Protein AF-U5FW54-F1 (afdb_monomer)

Radius of gyration: 22.63 Å; Cα contacts (8 Å, |Δi|>4): 130; chains: 1; bounding box: 82×45×44 Å

pLDDT: mean 77.23, std 13.2, range [44.41, 94.94]

Mean predicted aligned error: 13.52 Å

Sequence (153 aa):
MYSLAAHRFMLLTIFMALVSRSKAANAPSELMQDICKETAKSHGSYDDCASALELDPTADSADINKLAKITATASFKSALSELGEDPLSANYDSMVAGDDVQSCEDELARDKAQIPGITTRNNYGKLYSAIASVVTNHLPQIYILTSCMYNHK

Solvent-accessible surface area (backbone atoms only — not comparable to full-atom values): 8244 Å² total; per-residue (Å²): 135,83,56,72,66,60,54,53,51,51,52,52,52,51,52,51,53,52,61,56,58,77,62,65,74,71,76,80,32,72,57,40,51,52,50,24,56,56,40,38,75,80,50,76,45,45,65,56,43,50,52,62,43,64,72,41,92,71,52,60,44,83,36,71,62,46,50,29,52,52,51,21,52,48,25,46,52,49,15,62,71,26,50,87,66,36,28,66,58,16,24,51,28,19,44,52,17,21,52,32,29,47,51,36,51,53,52,31,58,73,70,68,53,86,52,68,74,54,56,55,50,29,53,50,39,37,52,50,16,53,52,43,37,57,52,30,71,70,48,82,52,52,71,56,54,52,51,57,63,61,76,72,113

Organism: Populus trichocarpa (NCBI:txid3694)

Secondary structure (DSSP, 8-state):
---HHHHHHHHHHHHHHHHHHTT--PPPPHHHHHHHHHHHHHSS-HHHHHHHHHTSTT--TT-HHHHHHHHHHHHHHHHHHHTTT-HHHHHHHHHHHHHHHHHHHHHHHHTT---HHHHHHHHHHHHHHHHHHHHHHTS--HHHHHHHHHTT-

Foldseek 3Di:
DDDPVVVVVVVVVVVVVVVVVVPPPDPDDPQLQVVLVVCCVPDDHSVVSVVLLVVDPQSPVVDLLSVLQSQLVVLCVVLVVCLVPFLVSSLVSLLSSLVSLVVSVVVCVVVVHDDPVSVVVSVVSNVRSVVSNVVSVPDPGVVVVVVVVVVPD

Structure (mmCIF, N/CA/C/O backbone):
data_AF-U5FW54-F1
#
_entry.id   AF-U5F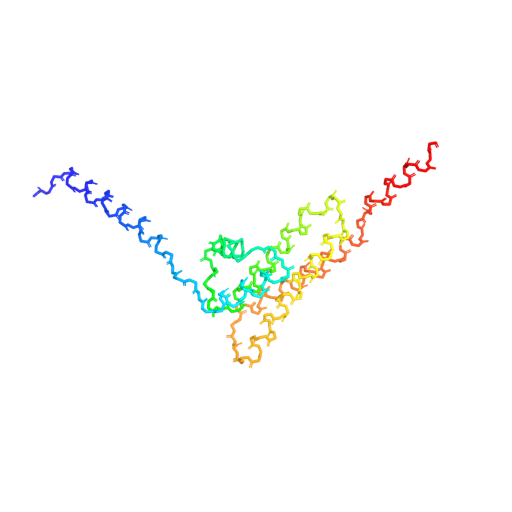W54-F1
#
loop_
_atom_site.group_PDB
_atom_site.id
_atom_site.type_symbol
_atom_site.label_atom_id
_atom_site.label_alt_id
_atom_site.label_comp_id
_atom_site.label_asym_id
_atom_site.label_entity_id
_atom_site.label_seq_id
_atom_site.pdbx_PDB_ins_code
_atom_site.Cartn_x
_atom_site.Cartn_y
_atom_site.Cartn_z
_atom_site.occupancy
_atom_site.B_iso_or_equiv
_atom_site.auth_seq_id
_atom_site.auth_comp_id
_atom_site.auth_asym_id
_atom_site.auth_atom_id
_atom_site.pdbx_PDB_model_num
ATOM 1 N N . MET A 1 1 ? -49.214 30.666 -5.368 1.00 52.25 1 MET A N 1
ATOM 2 C CA . MET A 1 1 ? -48.313 30.577 -6.538 1.00 52.25 1 MET A CA 1
ATOM 3 C C . MET A 1 1 ? -46.958 31.121 -6.113 1.00 52.25 1 MET A C 1
ATOM 5 O O . MET A 1 1 ? -46.824 32.328 -5.971 1.00 52.25 1 MET A O 1
ATOM 9 N N . TYR A 1 2 ? -45.992 30.260 -5.787 1.00 56.78 2 TYR A N 1
ATOM 10 C CA . TYR A 1 2 ? -44.644 30.720 -5.438 1.00 56.78 2 TYR A CA 1
ATOM 11 C C . TYR A 1 2 ? -43.917 31.157 -6.716 1.00 56.78 2 TYR A C 1
ATOM 13 O O . TYR A 1 2 ? -43.970 30.454 -7.723 1.00 56.78 2 TYR A O 1
ATOM 21 N N . SER A 1 3 ? -43.287 32.334 -6.697 1.00 66.56 3 SER A N 1
ATOM 22 C CA . SER A 1 3 ? -42.560 32.871 -7.854 1.00 66.56 3 SER A CA 1
ATOM 23 C C . SER A 1 3 ? -41.378 31.965 -8.221 1.00 66.56 3 SER A C 1
ATOM 25 O O . SER A 1 3 ? -40.624 31.540 -7.344 1.00 66.56 3 SER A O 1
ATOM 27 N N . LEU A 1 4 ? -41.182 31.705 -9.518 1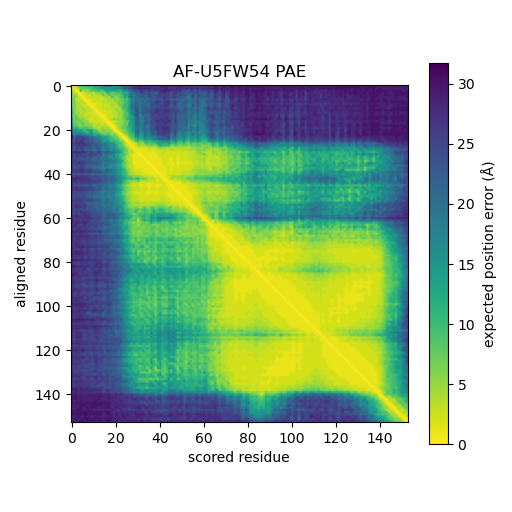.00 65.81 4 LEU A N 1
ATOM 28 C CA . LEU A 1 4 ? -40.079 30.896 -10.062 1.00 65.81 4 LEU A CA 1
ATOM 29 C C . LEU A 1 4 ? -38.697 31.396 -9.589 1.00 65.81 4 LEU A C 1
ATOM 31 O O . LEU A 1 4 ? -37.766 30.608 -9.422 1.00 65.81 4 LEU A O 1
ATOM 35 N N . ALA A 1 5 ? -38.580 32.697 -9.304 1.00 67.81 5 ALA A N 1
ATOM 36 C CA . ALA A 1 5 ? -37.378 33.310 -8.746 1.00 67.81 5 ALA A CA 1
ATOM 37 C C . ALA A 1 5 ? -37.090 32.861 -7.300 1.00 67.81 5 ALA A C 1
ATOM 39 O O . ALA A 1 5 ? -35.940 32.591 -6.961 1.00 67.81 5 ALA A O 1
ATOM 40 N N . ALA A 1 6 ? -38.124 32.703 -6.465 1.00 69.50 6 ALA A N 1
ATOM 41 C CA . ALA A 1 6 ? -37.975 32.251 -5.080 1.00 69.50 6 ALA A CA 1
ATOM 42 C C . ALA A 1 6 ? -37.519 30.784 -5.005 1.00 69.50 6 ALA A C 1
ATOM 44 O O . ALA A 1 6 ? -36.726 30.420 -4.139 1.00 69.50 6 ALA A O 1
ATOM 45 N N . HIS A 1 7 ? -37.961 29.954 -5.955 1.00 64.38 7 HIS A N 1
ATOM 46 C CA . HIS A 1 7 ? -37.544 28.554 -6.045 1.00 64.38 7 HIS A CA 1
ATOM 47 C C . HIS A 1 7 ? -36.070 28.419 -6.456 1.00 64.38 7 HIS A C 1
ATOM 49 O O . HIS A 1 7 ? -35.333 27.625 -5.878 1.00 64.38 7 HIS A O 1
ATOM 55 N N . ARG A 1 8 ? -35.610 29.256 -7.399 1.00 71.06 8 ARG A N 1
ATOM 56 C CA . ARG A 1 8 ? -34.193 29.321 -7.793 1.00 71.06 8 ARG A CA 1
ATOM 57 C C . ARG A 1 8 ? -33.296 29.796 -6.653 1.00 71.06 8 ARG A C 1
ATOM 59 O O . ARG A 1 8 ? -32.218 29.241 -6.471 1.00 71.06 8 ARG A O 1
ATOM 66 N N . PHE A 1 9 ? -33.747 30.777 -5.872 1.00 72.19 9 PHE A N 1
ATOM 67 C CA . PHE A 1 9 ? -32.982 31.277 -4.730 1.00 72.19 9 PHE A CA 1
ATOM 68 C C . PHE A 1 9 ? -32.864 30.225 -3.618 1.00 72.19 9 PHE A C 1
ATOM 70 O O . PHE A 1 9 ? -31.772 30.010 -3.107 1.00 72.19 9 PHE A O 1
ATOM 77 N N . MET A 1 10 ? -33.950 29.502 -3.314 1.00 72.38 10 MET A N 1
ATOM 78 C CA . MET A 1 10 ? -33.918 28.370 -2.376 1.00 72.38 10 MET A CA 1
ATOM 79 C C . MET A 1 10 ? -33.005 27.233 -2.847 1.00 72.38 10 MET A C 1
ATOM 81 O O . MET A 1 10 ? -32.253 26.683 -2.050 1.00 72.38 10 MET A O 1
ATOM 85 N N . LEU A 1 11 ? -33.026 26.886 -4.136 1.00 70.69 11 LEU A N 1
ATOM 86 C CA . LEU A 1 11 ? -32.137 25.848 -4.665 1.00 70.69 11 LEU A CA 1
ATOM 87 C C . LEU A 1 11 ? -30.662 26.257 -4.564 1.00 70.69 11 LEU A C 1
ATOM 89 O O . LEU A 1 11 ? -29.838 25.434 -4.180 1.00 70.69 11 LEU A O 1
ATOM 93 N N . LEU A 1 12 ? -30.333 27.523 -4.840 1.00 74.88 12 LEU A N 1
ATOM 94 C CA . LEU A 1 12 ? -28.966 28.039 -4.721 1.00 74.88 12 LEU A CA 1
ATOM 95 C C . LEU A 1 12 ? -28.467 28.048 -3.270 1.00 74.88 12 LEU A C 1
ATOM 97 O O . LEU A 1 12 ? -27.323 27.668 -3.026 1.00 74.88 12 LEU A O 1
ATOM 101 N N . THR A 1 13 ? -29.305 28.425 -2.301 1.00 72.50 13 THR A N 1
ATOM 102 C CA . THR A 1 13 ? -28.913 28.414 -0.881 1.00 72.50 13 THR A CA 1
ATOM 103 C C . THR A 1 13 ? -28.754 26.996 -0.340 1.00 72.50 13 THR A C 1
ATOM 105 O O . THR A 1 13 ? -27.809 26.738 0.403 1.00 72.50 13 THR A O 1
ATOM 108 N N . ILE A 1 14 ? -29.611 26.058 -0.756 1.00 73.06 14 ILE A N 1
ATOM 109 C CA . ILE A 1 14 ? -29.470 24.634 -0.424 1.00 73.06 14 ILE A CA 1
ATOM 110 C C . ILE A 1 14 ? -28.176 24.073 -1.026 1.00 73.06 14 ILE A C 1
ATOM 112 O O . ILE A 1 14 ? -27.435 23.385 -0.329 1.00 73.06 14 ILE A O 1
ATOM 116 N N . PHE A 1 15 ? -27.861 24.403 -2.284 1.00 66.00 15 PHE A N 1
ATOM 117 C CA . PHE A 1 15 ? -26.637 23.940 -2.942 1.00 66.00 15 PHE A CA 1
ATOM 118 C C . PHE A 1 15 ? -25.379 24.481 -2.248 1.00 66.00 15 PHE A C 1
ATOM 120 O O . PHE A 1 15 ? -24.461 23.714 -1.969 1.00 66.00 15 PHE A O 1
ATOM 127 N N . MET A 1 16 ? -25.357 25.768 -1.875 1.00 66.00 16 MET A N 1
ATOM 128 C CA . MET A 1 16 ? -24.251 26.329 -1.088 1.00 66.00 16 MET A CA 1
ATOM 129 C C . MET A 1 16 ? -24.140 25.681 0.300 1.00 66.00 16 MET A C 1
ATOM 131 O O . MET A 1 16 ? -23.039 25.335 0.717 1.00 66.00 16 MET A O 1
ATOM 135 N N . ALA A 1 17 ? -25.257 25.443 0.996 1.00 59.72 17 ALA A N 1
ATOM 136 C CA . ALA A 1 17 ? -25.251 24.796 2.310 1.00 59.72 17 ALA A CA 1
ATOM 137 C C . ALA A 1 17 ? -24.772 23.331 2.257 1.00 59.72 17 ALA A C 1
ATOM 139 O O . ALA A 1 17 ? -24.092 22.874 3.177 1.00 59.72 17 ALA A O 1
ATOM 140 N N . LEU A 1 18 ? -25.092 22.600 1.184 1.00 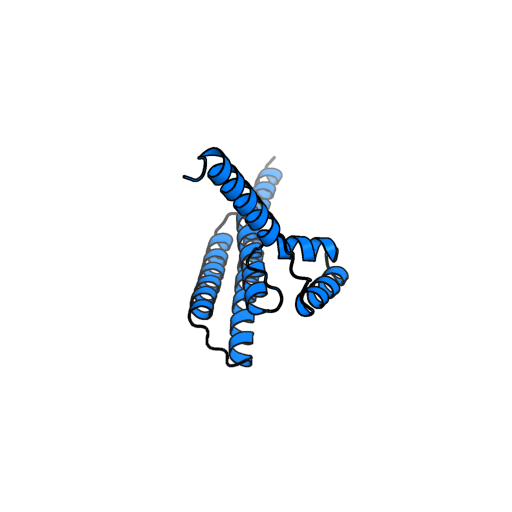58.75 18 LEU A N 1
ATOM 141 C CA . LEU A 1 18 ? -24.609 21.236 0.949 1.00 58.75 18 LEU A CA 1
ATOM 142 C C . LEU A 1 18 ? -23.097 21.212 0.680 1.00 58.75 18 LEU A C 1
ATOM 144 O O . LEU A 1 18 ? -22.398 20.397 1.278 1.00 58.75 18 LEU A O 1
ATOM 148 N N . VAL A 1 19 ? -22.583 22.149 -0.126 1.00 59.41 19 VAL A N 1
ATOM 149 C CA . VAL A 1 19 ? -21.140 22.286 -0.408 1.00 59.41 19 VAL A CA 1
ATOM 150 C C . VAL A 1 19 ? -20.349 22.700 0.844 1.00 59.41 19 VAL A C 1
ATOM 152 O O . VAL A 1 19 ? -19.226 22.237 1.054 1.00 59.41 19 VAL A O 1
ATOM 155 N N . SER A 1 20 ? -20.929 23.521 1.726 1.0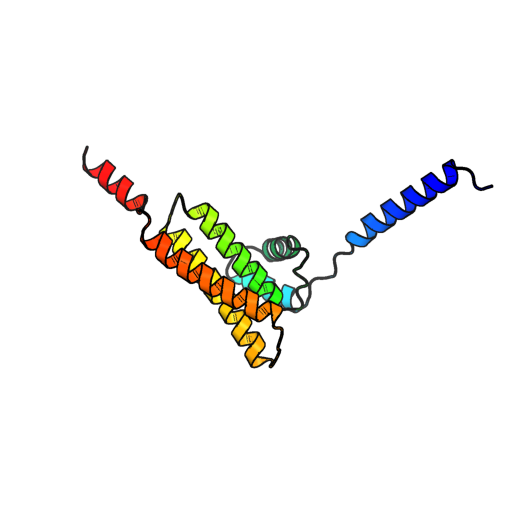0 53.75 20 SER A N 1
ATOM 156 C CA . SER A 1 20 ? -20.311 23.865 3.015 1.00 53.75 20 SER A CA 1
ATOM 157 C C . SER A 1 20 ? -20.301 22.696 4.006 1.00 53.75 20 SER A C 1
ATOM 159 O O . SER A 1 20 ? -19.339 22.554 4.756 1.00 53.75 20 SER A O 1
ATOM 161 N N . ARG A 1 21 ? -21.326 21.828 4.006 1.00 51.34 21 ARG A N 1
ATOM 162 C CA . ARG A 1 21 ? -21.370 20.639 4.881 1.00 51.34 21 ARG A CA 1
ATOM 163 C C . ARG A 1 21 ? -20.374 19.554 4.480 1.00 51.34 21 ARG A C 1
ATOM 165 O O . ARG A 1 21 ? -19.851 18.890 5.365 1.00 51.34 21 ARG A O 1
ATOM 172 N N . SER A 1 22 ? -20.051 19.412 3.193 1.00 50.59 22 SER A N 1
ATOM 173 C CA . SER A 1 22 ? -18.999 18.487 2.733 1.00 50.59 22 SER A CA 1
ATOM 174 C C . SER A 1 22 ? -17.586 18.853 3.209 1.00 50.59 22 SER A C 1
ATOM 176 O O . SER A 1 22 ? -16.675 18.052 3.051 1.00 50.59 22 SER A O 1
ATOM 178 N N . LYS A 1 23 ? -17.397 20.047 3.789 1.00 50.34 23 LYS A N 1
ATOM 179 C CA . LYS A 1 23 ? -16.120 20.544 4.321 1.00 50.34 23 LYS A CA 1
ATOM 180 C C . LYS A 1 23 ? -16.060 20.613 5.849 1.00 50.34 23 LYS A C 1
ATOM 182 O O . LYS A 1 23 ? -15.157 21.254 6.383 1.00 50.34 23 LYS A O 1
ATOM 187 N N . ALA A 1 24 ? -16.985 19.979 6.569 1.00 44.41 24 ALA A N 1
ATOM 188 C CA . ALA A 1 24 ? -16.737 19.708 7.979 1.00 44.41 24 ALA A CA 1
ATOM 189 C C . ALA A 1 24 ? -15.596 18.680 8.054 1.00 44.41 24 ALA A C 1
ATOM 191 O O . ALA A 1 24 ? -15.837 17.479 8.006 1.00 44.41 24 ALA A O 1
ATOM 192 N N . ALA A 1 25 ? -14.353 19.169 8.071 1.00 53.50 25 ALA A N 1
ATOM 193 C CA . ALA A 1 25 ? -13.187 18.368 8.391 1.00 53.50 25 ALA A CA 1
ATOM 194 C C . ALA A 1 25 ? -13.431 17.804 9.791 1.00 53.50 25 ALA A C 1
ATOM 196 O O . ALA A 1 25 ? -13.476 18.550 10.774 1.00 53.50 25 ALA A O 1
ATOM 197 N N . ASN A 1 26 ? -13.703 16.505 9.868 1.00 56.53 26 ASN A N 1
ATOM 198 C CA . ASN A 1 26 ? -13.731 15.823 11.149 1.00 56.53 26 ASN A CA 1
ATOM 199 C C . ASN A 1 26 ? -12.338 15.992 11.761 1.00 56.53 26 ASN A C 1
ATOM 201 O O . ASN A 1 26 ? -11.340 15.852 11.055 1.00 56.53 26 ASN A O 1
ATOM 205 N N . ALA A 1 27 ? -12.267 16.342 13.045 1.00 63.31 27 ALA A N 1
ATOM 206 C CA . ALA A 1 27 ? -10.980 16.441 13.721 1.00 63.31 27 ALA A CA 1
ATOM 207 C C . ALA A 1 27 ? -10.203 15.115 13.557 1.00 63.31 27 ALA A C 1
ATOM 209 O O . ALA A 1 27 ? -10.834 14.053 13.617 1.00 63.31 27 ALA A O 1
ATOM 210 N N . PRO A 1 28 ? -8.870 15.159 13.364 1.00 67.00 28 PRO A N 1
ATOM 211 C CA . PRO A 1 28 ? -8.035 13.967 13.275 1.00 67.00 28 PRO A CA 1
ATOM 212 C C . PRO A 1 28 ? -8.305 12.990 14.418 1.00 67.00 28 PRO A C 1
ATOM 214 O O . PRO A 1 28 ? -8.304 13.403 15.581 1.00 67.00 28 PRO A O 1
ATOM 217 N N . SER A 1 29 ? -8.516 11.706 14.110 1.00 76.69 29 SER A N 1
ATOM 218 C CA . SER A 1 29 ? -8.653 10.674 15.143 1.00 76.69 29 SER A CA 1
ATOM 219 C C . SER A 1 29 ? -7.385 10.609 16.009 1.00 76.69 29 SER A C 1
ATOM 221 O O . SER A 1 29 ? -6.300 10.991 15.566 1.00 76.69 29 SER A O 1
ATOM 223 N N . GLU A 1 30 ? -7.503 10.091 17.233 1.00 82.88 30 GLU A N 1
ATOM 224 C CA . GLU A 1 30 ? -6.342 9.837 18.101 1.00 82.88 30 GLU A CA 1
ATOM 225 C C . GLU A 1 30 ? -5.314 8.926 17.406 1.00 82.88 30 GLU A C 1
ATOM 227 O O . GLU A 1 30 ? -4.124 9.225 17.402 1.00 82.88 30 GLU A O 1
ATOM 232 N N . LEU A 1 31 ? -5.789 7.905 16.681 1.00 79.62 31 LEU A N 1
ATOM 233 C CA . LEU A 1 31 ? -4.947 7.016 15.880 1.00 79.62 31 LEU A CA 1
ATOM 234 C C . LEU A 1 31 ? -4.174 7.771 14.780 1.00 79.62 31 LEU A C 1
ATOM 236 O O . LEU A 1 31 ? -2.992 7.509 14.581 1.00 79.62 31 LEU A O 1
ATOM 240 N N . MET A 1 32 ? -4.795 8.734 14.088 1.00 77.56 32 MET A N 1
ATOM 241 C CA . MET A 1 32 ? -4.098 9.553 13.085 1.00 77.56 32 MET A CA 1
ATOM 242 C C . MET A 1 32 ? -3.009 10.408 13.711 1.00 77.56 32 MET A C 1
ATOM 244 O O . MET A 1 32 ? -1.925 10.543 13.149 1.00 77.56 32 MET A O 1
ATOM 248 N N . GLN A 1 33 ? -3.318 11.001 14.863 1.00 85.00 33 GLN A N 1
ATOM 249 C CA . GLN A 1 33 ? -2.390 11.863 15.581 1.00 85.00 33 GLN A CA 1
ATOM 250 C C . GLN A 1 33 ? -1.158 11.071 16.017 1.00 85.00 33 GLN A C 1
ATOM 252 O O . GLN A 1 33 ? -0.037 11.525 15.788 1.00 85.00 33 GLN A O 1
ATOM 257 N N . ASP A 1 34 ? -1.360 9.879 16.581 1.00 86.62 34 ASP A N 1
ATOM 258 C CA . ASP A 1 34 ? -0.274 8.994 16.996 1.00 86.62 34 ASP A CA 1
ATOM 259 C C . ASP A 1 34 ? 0.582 8.566 15.805 1.00 86.62 34 ASP A C 1
ATOM 261 O O . ASP A 1 34 ? 1.805 8.703 15.844 1.00 86.62 34 ASP A O 1
ATOM 265 N N . ILE A 1 35 ? -0.051 8.138 14.711 1.00 83.12 35 ILE A N 1
ATOM 266 C CA . ILE A 1 35 ? 0.655 7.712 13.500 1.00 83.12 35 ILE A CA 1
ATOM 267 C C . ILE A 1 35 ? 1.468 8.860 12.915 1.00 83.12 35 ILE A C 1
ATOM 269 O O . ILE A 1 35 ? 2.675 8.717 12.751 1.00 83.12 35 ILE A O 1
ATOM 273 N N . CYS A 1 36 ? 0.862 10.025 12.676 1.00 86.19 36 CYS A N 1
ATOM 274 C CA . CYS A 1 36 ? 1.587 11.153 12.099 1.00 86.19 36 CYS A CA 1
ATOM 275 C C . CYS A 1 36 ? 2.680 11.697 13.028 1.00 86.19 36 CYS A C 1
ATOM 277 O O . CYS A 1 36 ? 3.705 12.189 12.553 1.00 86.19 36 CYS A O 1
ATOM 279 N N . LYS A 1 37 ? 2.518 11.574 14.351 1.00 91.25 37 LYS A N 1
ATOM 280 C CA . LYS A 1 37 ? 3.556 11.936 15.320 1.00 91.25 37 LYS A CA 1
ATOM 281 C C . LYS A 1 37 ? 4.724 10.955 15.312 1.00 91.25 37 LYS A C 1
ATOM 283 O O . LYS A 1 37 ? 5.863 11.403 15.418 1.00 91.25 37 LYS A O 1
ATOM 288 N N . GLU A 1 38 ? 4.474 9.651 15.203 1.00 87.06 38 GLU A N 1
ATOM 289 C CA . GLU A 1 38 ? 5.536 8.651 15.049 1.00 87.06 38 GLU A CA 1
ATOM 290 C C . GLU A 1 38 ? 6.229 8.777 13.687 1.00 87.06 38 GLU A C 1
ATOM 292 O O . GLU A 1 38 ? 7.458 8.795 13.638 1.00 87.06 38 GLU A O 1
ATOM 297 N N . THR A 1 39 ? 5.474 8.963 12.598 1.00 79.81 39 THR A N 1
ATOM 298 C CA . THR A 1 39 ? 6.013 9.196 11.251 1.00 79.81 39 THR A CA 1
ATOM 299 C C . THR A 1 39 ? 6.946 10.401 11.235 1.00 79.81 39 THR A C 1
ATOM 301 O O . THR A 1 39 ? 8.076 10.269 10.782 1.00 79.81 39 THR A O 1
ATOM 304 N N . ALA A 1 40 ? 6.562 11.529 11.841 1.00 87.06 40 ALA A N 1
ATOM 305 C CA . ALA A 1 40 ? 7.406 12.726 11.903 1.00 87.06 40 ALA A CA 1
ATOM 306 C C . ALA A 1 40 ? 8.752 12.520 12.634 1.00 87.06 40 ALA A C 1
ATOM 308 O O . ALA A 1 40 ? 9.655 13.347 12.504 1.00 87.06 40 ALA A O 1
ATOM 309 N N . LYS A 1 41 ? 8.923 11.435 13.407 1.00 83.00 41 LYS A N 1
ATOM 310 C CA . LYS A 1 41 ? 10.220 11.093 14.019 1.00 83.00 41 LYS A CA 1
ATOM 311 C C . LYS A 1 41 ? 11.189 10.450 13.029 1.00 83.00 41 LYS A C 1
ATOM 313 O O . LYS A 1 41 ? 12.394 10.491 13.271 1.00 83.00 41 LYS A O 1
ATOM 318 N N . SER A 1 42 ? 10.686 9.829 11.964 1.00 70.50 42 SER A N 1
ATOM 319 C CA . SER A 1 42 ? 11.481 9.054 11.007 1.00 70.50 42 SER A CA 1
ATOM 320 C C . SER A 1 42 ? 11.431 9.594 9.575 1.00 70.50 42 SER A C 1
ATOM 322 O O . SER A 1 42 ? 12.408 9.416 8.846 1.00 70.50 42 SER A O 1
ATOM 324 N N . HIS A 1 43 ? 10.347 10.260 9.164 1.00 67.81 43 HIS A N 1
ATOM 325 C CA . HIS A 1 43 ? 10.139 10.803 7.820 1.00 67.81 43 HIS A CA 1
ATOM 326 C C . HIS A 1 43 ? 9.103 11.941 7.785 1.00 67.81 43 HIS A C 1
ATOM 328 O O . HIS A 1 43 ? 8.026 11.834 8.364 1.00 67.81 43 HIS A O 1
ATOM 334 N N . GLY A 1 44 ? 9.390 12.997 7.015 1.00 80.94 44 GLY A N 1
ATOM 335 C CA . GLY A 1 44 ? 8.444 14.091 6.753 1.00 80.94 44 GLY A CA 1
ATOM 336 C C . GLY A 1 44 ? 8.053 14.908 7.991 1.00 80.94 44 GLY A C 1
ATOM 337 O O . GLY A 1 44 ? 8.715 14.861 9.028 1.00 80.94 44 GLY A O 1
ATOM 338 N N . SER A 1 45 ? 6.980 15.690 7.865 1.00 88.31 45 SER A N 1
ATOM 339 C CA . SER A 1 45 ? 6.362 16.414 8.978 1.00 88.31 45 SER A CA 1
ATOM 340 C C . SER A 1 45 ? 4.987 15.842 9.328 1.00 88.31 45 SER A C 1
ATOM 342 O O . SER A 1 45 ? 4.355 15.146 8.530 1.00 88.31 45 SER A O 1
ATOM 344 N N . TYR A 1 46 ? 4.501 16.160 10.530 1.00 88.00 46 TYR A N 1
ATOM 345 C CA . TYR A 1 46 ? 3.134 15.825 10.934 1.00 88.00 46 TYR A CA 1
ATOM 346 C C . TYR A 1 46 ? 2.108 16.359 9.921 1.00 88.00 46 TYR A C 1
ATOM 348 O O . TYR A 1 46 ? 1.187 15.637 9.545 1.00 88.00 46 TYR A O 1
ATOM 356 N N . ASP A 1 47 ? 2.297 17.597 9.453 1.00 85.38 47 ASP A N 1
ATOM 357 C CA . ASP A 1 47 ? 1.379 18.264 8.527 1.00 85.38 47 ASP A CA 1
ATOM 358 C C . ASP A 1 47 ? 1.380 17.599 7.144 1.00 85.38 47 ASP A C 1
ATOM 360 O O . ASP A 1 47 ? 0.318 17.460 6.534 1.00 85.38 47 ASP A O 1
ATOM 364 N N . ASP A 1 48 ? 2.539 17.127 6.672 1.00 81.12 48 ASP A N 1
ATOM 365 C CA . ASP A 1 48 ? 2.636 16.366 5.419 1.00 81.12 48 ASP A CA 1
ATOM 366 C C . ASP A 1 48 ? 1.890 15.031 5.529 1.00 81.12 48 ASP A C 1
ATOM 368 O O . ASP A 1 48 ? 1.135 14.667 4.628 1.00 81.12 48 ASP A O 1
ATOM 372 N N . CYS A 1 49 ? 2.056 14.325 6.654 1.00 82.25 49 CYS A N 1
ATOM 373 C CA . CYS A 1 49 ? 1.335 13.085 6.938 1.00 82.25 49 CYS A CA 1
ATOM 374 C C . CYS A 1 49 ? -0.179 13.315 6.982 1.00 82.25 49 CYS A C 1
ATOM 376 O O . CYS A 1 49 ? -0.926 12.637 6.278 1.00 82.25 49 CYS A O 1
ATOM 378 N N . ALA A 1 50 ? -0.635 14.303 7.756 1.00 82.25 50 ALA A N 1
ATOM 379 C CA . ALA A 1 50 ? -2.051 14.626 7.873 1.00 82.25 50 ALA A CA 1
ATOM 380 C C . ALA A 1 50 ? -2.646 15.001 6.509 1.00 82.25 50 ALA A C 1
ATOM 382 O O . ALA A 1 50 ? -3.671 14.450 6.116 1.00 82.25 50 ALA A O 1
ATOM 383 N N . SER A 1 51 ? -1.956 15.850 5.743 1.00 80.06 51 SER A N 1
ATOM 384 C CA . SER A 1 51 ? -2.391 16.255 4.402 1.00 80.06 51 SER A CA 1
ATOM 385 C C . SER A 1 51 ? -2.482 15.065 3.444 1.00 80.06 51 SER A C 1
ATOM 387 O O . SER A 1 51 ? -3.439 14.962 2.681 1.00 80.06 51 SER A O 1
ATOM 389 N N . ALA A 1 52 ? -1.512 14.147 3.482 1.00 75.00 52 ALA A N 1
ATOM 390 C CA . ALA A 1 52 ? -1.519 12.952 2.646 1.00 75.00 52 ALA A CA 1
ATOM 391 C C . ALA A 1 52 ? -2.685 12.010 2.983 1.00 75.00 52 ALA A C 1
ATOM 393 O O . ALA A 1 52 ? -3.306 11.461 2.072 1.00 75.00 52 ALA A O 1
ATOM 394 N N . LEU A 1 53 ? -3.010 11.852 4.270 1.00 75.06 53 LEU A N 1
ATOM 395 C CA . LEU A 1 53 ? -4.153 11.051 4.708 1.00 75.06 53 LEU A CA 1
ATOM 396 C C . LEU A 1 53 ? -5.483 11.724 4.355 1.00 75.06 53 LEU A C 1
ATOM 398 O O . LEU A 1 53 ? -6.384 11.059 3.860 1.00 75.06 53 LEU A O 1
ATOM 402 N N . GLU A 1 54 ? -5.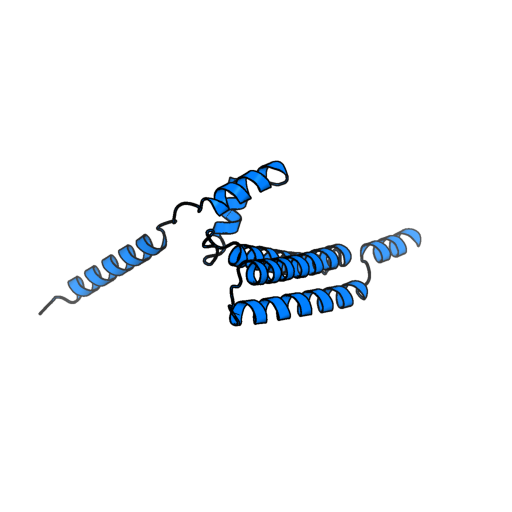592 13.043 4.503 1.00 73.62 54 GLU A N 1
ATOM 403 C CA . GLU A 1 54 ? -6.801 13.807 4.162 1.00 73.62 54 GLU A CA 1
ATOM 404 C C . GLU A 1 54 ? -7.130 13.821 2.658 1.00 73.62 54 GLU A C 1
ATOM 406 O O . GLU A 1 54 ? -8.286 14.038 2.282 1.00 73.62 54 GLU A O 1
ATOM 411 N N . LEU A 1 55 ? -6.148 13.570 1.781 1.00 69.44 55 LEU A N 1
ATOM 412 C CA . LEU A 1 55 ? -6.377 13.433 0.337 1.00 69.44 55 LEU A CA 1
ATOM 413 C C . LEU A 1 55 ? -7.225 12.207 -0.021 1.00 69.44 55 LEU A C 1
ATOM 415 O O . LEU A 1 55 ? -7.853 12.202 -1.085 1.00 69.44 55 LEU A O 1
ATOM 419 N N . ASP A 1 56 ? -7.252 11.177 0.828 1.00 63.81 56 ASP A N 1
ATOM 420 C CA . ASP A 1 56 ? -8.124 10.029 0.627 1.00 63.81 56 ASP A CA 1
ATOM 421 C C . ASP A 1 56 ? -9.452 10.247 1.379 1.00 63.81 56 ASP A C 1
ATOM 423 O O . ASP A 1 56 ? -9.494 10.202 2.608 1.00 63.81 56 ASP A O 1
ATOM 427 N N . PRO A 1 57 ? -10.586 10.437 0.674 1.00 63.72 57 PRO A N 1
ATOM 428 C CA . PRO A 1 57 ? -11.888 10.658 1.310 1.00 63.72 57 PRO A CA 1
ATOM 429 C C . PRO A 1 57 ? -12.394 9.443 2.108 1.00 63.72 57 PRO A C 1
ATOM 431 O O . PRO A 1 57 ? -13.437 9.525 2.759 1.00 63.72 57 PRO A O 1
ATOM 434 N N . THR A 1 58 ? -11.694 8.306 2.045 1.00 60.38 58 THR A N 1
ATOM 435 C CA . THR A 1 58 ? -11.941 7.104 2.846 1.00 60.38 58 THR A CA 1
ATOM 436 C C . THR A 1 58 ? -10.983 6.945 4.028 1.00 60.38 58 THR A C 1
ATOM 438 O O . THR A 1 58 ? -11.179 6.018 4.818 1.00 60.38 58 THR A O 1
ATOM 441 N N . ALA A 1 59 ? -10.028 7.864 4.220 1.00 61.59 59 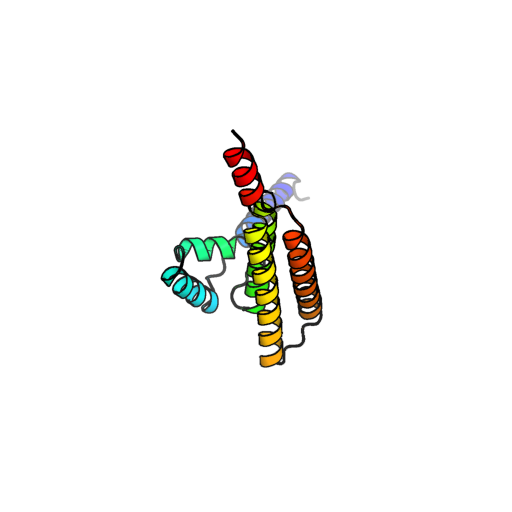ALA A N 1
ATOM 442 C CA . ALA A 1 59 ? -9.135 7.951 5.380 1.00 61.59 59 ALA A CA 1
ATOM 443 C C . ALA A 1 59 ? -9.848 8.430 6.651 1.00 61.59 59 ALA A C 1
ATOM 445 O O . ALA A 1 59 ? -9.370 9.295 7.382 1.00 61.59 59 ALA A O 1
ATOM 446 N N . ASP A 1 60 ? -11.014 7.862 6.937 1.00 62.84 60 ASP A N 1
ATOM 447 C CA . ASP A 1 60 ? -11.577 7.933 8.273 1.00 62.84 60 ASP A CA 1
ATOM 448 C C . ASP A 1 60 ? -10.611 7.201 9.211 1.00 62.84 60 ASP A C 1
ATOM 450 O O . ASP A 1 60 ? -10.543 5.970 9.259 1.00 62.84 60 ASP A O 1
ATOM 454 N N . SER A 1 61 ? -9.784 8.002 9.871 1.00 63.56 61 SER A N 1
ATOM 455 C CA . SER A 1 61 ? -8.523 7.607 10.477 1.00 63.56 61 SER A CA 1
ATOM 456 C C . SER A 1 61 ? -8.677 6.871 11.799 1.00 63.56 61 SER A C 1
ATOM 458 O O . SER A 1 61 ? -7.699 6.627 12.496 1.00 63.56 61 SER A O 1
ATOM 460 N N . ALA A 1 62 ? -9.902 6.506 12.167 1.00 62.97 62 ALA A N 1
ATOM 461 C CA . ALA A 1 62 ? -10.194 5.645 13.304 1.00 62.97 62 ALA A CA 1
ATOM 462 C C . ALA A 1 62 ? -10.010 4.142 12.998 1.00 62.97 62 ALA A C 1
ATOM 464 O O . ALA A 1 62 ? -10.137 3.329 13.909 1.00 62.97 62 ALA A O 1
ATOM 465 N N . ASP A 1 63 ? -9.734 3.756 11.745 1.00 73.38 63 ASP A N 1
ATOM 466 C CA . ASP A 1 63 ? -9.637 2.351 11.323 1.00 73.38 63 ASP A CA 1
ATOM 467 C C . ASP A 1 63 ? -8.286 2.044 10.655 1.00 73.38 63 ASP A C 1
ATOM 469 O O . ASP A 1 63 ? -8.039 2.408 9.500 1.00 73.38 63 ASP A O 1
ATOM 473 N N . ILE A 1 64 ? -7.425 1.319 11.374 1.00 71.31 64 ILE A N 1
ATOM 474 C CA . ILE A 1 64 ? -6.097 0.893 10.906 1.00 71.31 64 ILE A CA 1
ATOM 475 C C . ILE A 1 64 ? -6.163 0.074 9.604 1.00 71.31 64 ILE A C 1
ATOM 477 O O . ILE A 1 64 ? -5.271 0.168 8.762 1.00 71.31 64 ILE A O 1
ATOM 481 N N . ASN A 1 65 ? -7.262 -0.652 9.362 1.00 70.12 65 ASN A N 1
ATOM 482 C CA . ASN A 1 65 ? -7.447 -1.440 8.140 1.00 70.12 65 ASN A CA 1
ATOM 483 C C . ASN A 1 65 ? -7.704 -0.563 6.913 1.00 70.12 65 ASN A C 1
ATOM 485 O O . ASN A 1 65 ? -7.395 -0.952 5.784 1.00 70.12 65 ASN A O 1
ATOM 489 N N . LYS A 1 66 ? -8.321 0.611 7.099 1.00 74.81 66 LYS A N 1
ATOM 490 C CA . LYS A 1 66 ? -8.462 1.592 6.015 1.00 74.81 66 LYS A CA 1
ATOM 491 C C . LYS A 1 66 ? -7.110 2.205 5.699 1.00 74.81 66 LYS A C 1
ATOM 493 O O . LYS A 1 66 ? -6.762 2.301 4.528 1.00 74.81 66 LYS A O 1
ATOM 498 N N . LEU A 1 67 ? -6.332 2.528 6.729 1.00 73.38 67 LEU A N 1
ATOM 499 C CA . LEU A 1 67 ? -5.004 3.091 6.555 1.00 73.38 67 LEU A CA 1
ATOM 500 C C . LEU A 1 67 ? -4.062 2.145 5.796 1.00 73.38 67 LEU A C 1
ATOM 502 O O . LEU A 1 67 ? -3.459 2.569 4.817 1.00 73.38 67 LEU A O 1
ATOM 506 N N . ALA A 1 68 ? -4.035 0.856 6.147 1.00 72.62 68 ALA A N 1
ATOM 507 C CA . ALA A 1 68 ? -3.240 -0.150 5.434 1.00 72.62 68 ALA A CA 1
ATOM 508 C C . ALA A 1 68 ? -3.603 -0.268 3.937 1.00 72.62 68 ALA A C 1
ATOM 510 O O . ALA A 1 68 ? -2.756 -0.526 3.086 1.00 72.62 68 ALA A O 1
ATOM 511 N N . LYS A 1 69 ? -4.871 -0.042 3.568 1.00 75.38 69 LYS A N 1
ATOM 512 C CA . LYS A 1 69 ? -5.272 -0.003 2.149 1.00 75.38 69 LYS A CA 1
ATOM 513 C C . LYS A 1 69 ? -4.768 1.239 1.431 1.00 75.38 69 LYS A C 1
ATOM 515 O O . LYS A 1 69 ? -4.449 1.159 0.242 1.00 75.38 69 LYS A O 1
ATOM 520 N N . ILE A 1 70 ? -4.755 2.378 2.119 1.00 78.31 70 ILE A N 1
ATOM 521 C CA . ILE A 1 70 ? -4.263 3.646 1.575 1.00 78.31 70 ILE A CA 1
ATOM 522 C C . ILE A 1 70 ? -2.768 3.521 1.293 1.00 78.31 70 ILE A C 1
ATOM 524 O O . ILE A 1 70 ? -2.343 3.829 0.179 1.00 78.31 70 ILE A O 1
ATOM 528 N N . THR A 1 71 ? -1.996 2.997 2.249 1.00 79.25 71 THR A N 1
ATOM 529 C CA . THR A 1 71 ? -0.549 2.795 2.093 1.00 79.25 71 THR A CA 1
ATOM 530 C C . THR A 1 71 ? -0.244 1.782 0.990 1.00 79.25 71 THR A C 1
ATOM 532 O O . THR A 1 71 ? 0.485 2.125 0.063 1.00 79.25 71 THR A O 1
ATOM 535 N N . ALA A 1 72 ? -0.934 0.635 0.950 1.00 78.62 72 ALA A N 1
ATOM 536 C CA . ALA A 1 72 ? -0.773 -0.332 -0.141 1.00 78.62 72 ALA A CA 1
ATOM 537 C C . ALA A 1 72 ? -1.076 0.279 -1.524 1.00 78.62 72 ALA A C 1
ATOM 539 O O . ALA A 1 72 ? -0.385 0.020 -2.510 1.00 78.62 72 ALA A O 1
ATOM 540 N N . THR A 1 73 ? -2.107 1.125 -1.613 1.00 83.62 73 THR A N 1
ATOM 541 C CA . THR A 1 73 ? -2.444 1.837 -2.855 1.00 83.62 73 THR A CA 1
ATOM 542 C C . THR A 1 73 ? -1.362 2.846 -3.240 1.00 83.62 73 THR A C 1
ATOM 544 O O . THR A 1 73 ? -1.066 2.997 -4.426 1.00 83.62 73 THR A O 1
ATOM 547 N N . ALA A 1 74 ? -0.785 3.551 -2.265 1.00 83.94 74 ALA A N 1
ATOM 548 C CA . ALA A 1 74 ? 0.306 4.489 -2.493 1.00 83.94 74 ALA A CA 1
ATOM 549 C C . ALA A 1 74 ? 1.558 3.766 -3.009 1.00 83.94 74 ALA A C 1
ATOM 551 O O . ALA A 1 74 ? 2.105 4.180 -4.029 1.00 83.94 74 ALA A O 1
ATOM 552 N N . SER A 1 75 ? 1.932 2.641 -2.399 1.00 89.56 75 SER A N 1
ATOM 553 C CA . SER A 1 75 ? 3.065 1.821 -2.833 1.00 89.56 75 SER A CA 1
ATOM 554 C C . SER A 1 75 ? 2.888 1.292 -4.258 1.00 89.56 75 SER A C 1
ATOM 556 O O . SER A 1 75 ? 3.788 1.431 -5.078 1.00 89.56 75 SER A O 1
ATOM 558 N N . PHE A 1 76 ? 1.701 0.801 -4.637 1.00 87.75 76 PHE A N 1
ATOM 559 C CA . PHE A 1 76 ? 1.460 0.408 -6.034 1.00 87.75 76 PHE A CA 1
ATOM 560 C C . PHE A 1 76 ? 1.531 1.580 -7.027 1.00 87.75 76 PHE A C 1
ATOM 562 O O . PHE A 1 76 ? 1.952 1.391 -8.169 1.00 87.75 76 PHE A O 1
ATOM 569 N N . LYS A 1 77 ? 1.118 2.790 -6.630 1.00 91.62 77 LYS A N 1
ATOM 570 C CA . LYS A 1 77 ? 1.264 3.987 -7.477 1.00 91.62 77 LYS A CA 1
ATOM 571 C C . LYS A 1 77 ? 2.729 4.387 -7.634 1.00 91.62 77 LYS A C 1
ATOM 573 O O . LYS A 1 77 ? 3.120 4.741 -8.742 1.00 91.62 77 LYS A O 1
ATOM 578 N N . SER A 1 78 ? 3.502 4.306 -6.555 1.00 91.19 78 SER A N 1
ATOM 579 C CA . SER A 1 78 ? 4.942 4.573 -6.552 1.00 91.19 78 SER A CA 1
ATOM 580 C C . SER A 1 78 ? 5.682 3.589 -7.463 1.00 91.19 78 SER A C 1
ATOM 582 O O . SER A 1 78 ? 6.330 4.001 -8.426 1.00 91.19 78 SER A O 1
ATOM 584 N N . ALA A 1 79 ? 5.405 2.289 -7.313 1.00 92.06 79 ALA A N 1
ATOM 585 C CA . ALA A 1 79 ? 5.935 1.256 -8.198 1.00 92.06 79 ALA A CA 1
ATOM 586 C C . ALA A 1 79 ? 5.627 1.520 -9.682 1.00 92.06 79 ALA A C 1
ATOM 588 O O . ALA A 1 79 ? 6.471 1.310 -10.554 1.00 92.06 79 ALA A O 1
ATOM 589 N N . LEU A 1 80 ? 4.419 2.005 -9.994 1.00 91.75 80 LEU A N 1
ATOM 590 C CA . LEU A 1 80 ? 4.044 2.350 -11.364 1.00 91.75 80 LEU A CA 1
ATOM 591 C C . LEU A 1 80 ? 4.849 3.537 -11.915 1.00 91.75 80 LEU A C 1
ATOM 593 O O . LEU A 1 80 ? 5.200 3.510 -13.095 1.00 91.75 80 LEU A O 1
ATOM 597 N N . SER A 1 81 ? 5.136 4.564 -11.104 1.00 93.12 81 SER A N 1
ATOM 598 C CA . SER A 1 81 ? 5.977 5.688 -11.541 1.00 93.12 81 SER A CA 1
ATOM 599 C C . SER A 1 81 ? 7.436 5.293 -11.756 1.00 93.12 81 SER A C 1
ATOM 601 O O . SER A 1 81 ? 8.082 5.841 -12.641 1.00 93.12 81 SER A O 1
ATOM 603 N N . GLU A 1 82 ? 7.934 4.313 -11.006 1.00 92.00 82 GLU A N 1
ATOM 604 C CA . GLU A 1 82 ? 9.337 3.891 -11.049 1.00 92.00 82 GLU A CA 1
ATOM 605 C C . GLU A 1 82 ? 9.619 2.833 -12.119 1.00 92.00 82 GLU A C 1
ATOM 607 O O . GLU A 1 82 ? 10.762 2.661 -12.532 1.00 92.00 82 GLU A O 1
ATOM 612 N N . LEU A 1 83 ? 8.592 2.138 -12.618 1.00 87.75 83 LEU A N 1
ATOM 613 C CA . LEU A 1 83 ? 8.733 0.959 -13.481 1.00 87.75 83 LEU A CA 1
ATOM 614 C C . LEU A 1 83 ? 9.631 1.174 -14.714 1.00 87.75 83 LEU A C 1
ATOM 616 O O . LEU A 1 83 ? 10.304 0.247 -15.164 1.00 87.75 83 LEU A O 1
ATOM 620 N N . GLY A 1 84 ? 9.604 2.381 -15.284 1.00 83.56 84 GLY A N 1
ATOM 621 C CA . GLY A 1 84 ? 10.387 2.759 -16.462 1.00 83.56 84 GLY A CA 1
ATOM 622 C C . GLY A 1 84 ? 11.734 3.415 -16.157 1.00 83.56 84 GLY A C 1
ATOM 623 O O . GLY A 1 84 ? 12.463 3.718 -17.097 1.00 83.56 84 GLY A O 1
ATOM 624 N N . GLU A 1 85 ? 12.053 3.655 -14.888 1.00 87.50 85 GLU A N 1
ATOM 625 C CA . GLU A 1 85 ? 13.261 4.355 -14.440 1.00 87.50 85 GLU A CA 1
ATOM 626 C C . GLU A 1 85 ? 14.152 3.418 -13.620 1.00 87.50 85 GLU A C 1
ATOM 628 O O . GLU A 1 85 ? 15.324 3.216 -13.950 1.00 87.50 85 GLU A O 1
ATOM 633 N N . ASP A 1 86 ? 13.562 2.780 -12.609 1.00 90.50 86 ASP A N 1
ATOM 634 C CA . ASP A 1 86 ? 14.199 1.833 -11.707 1.00 90.50 86 ASP A CA 1
ATOM 635 C C . ASP A 1 86 ? 13.266 0.636 -11.425 1.00 90.50 86 ASP A C 1
ATOM 637 O O . ASP A 1 86 ? 12.467 0.647 -10.482 1.00 90.50 86 ASP A O 1
ATOM 641 N N . PRO A 1 87 ? 13.374 -0.443 -12.223 1.00 89.50 87 PRO A N 1
ATOM 642 C CA . PRO A 1 87 ? 12.605 -1.659 -11.995 1.00 89.50 87 PRO A CA 1
ATOM 643 C C . PRO A 1 87 ? 12.868 -2.344 -10.644 1.00 89.50 87 PRO A C 1
ATOM 645 O O . PRO A 1 87 ? 12.015 -3.115 -10.204 1.00 89.50 87 PRO A O 1
ATOM 648 N N . LEU A 1 88 ? 14.018 -2.117 -9.991 1.00 91.75 88 LEU A N 1
ATOM 649 C CA . LEU A 1 88 ? 14.288 -2.660 -8.651 1.00 91.75 88 LEU A CA 1
ATOM 650 C C . LEU A 1 88 ? 13.528 -1.884 -7.581 1.00 91.75 88 LEU A C 1
ATOM 652 O O . LEU A 1 88 ? 12.958 -2.506 -6.688 1.00 91.75 88 LEU A O 1
ATOM 656 N N . SER A 1 89 ? 13.477 -0.558 -7.689 1.00 93.25 89 SER A N 1
ATOM 657 C CA . SER A 1 89 ? 12.649 0.255 -6.794 1.00 93.25 89 SER A CA 1
ATOM 658 C C . SER A 1 89 ? 11.164 -0.087 -6.972 1.00 93.25 89 SER A C 1
ATOM 660 O O . SER A 1 89 ? 10.487 -0.447 -6.009 1.00 93.25 89 SER A O 1
ATOM 662 N N . ALA A 1 90 ? 10.702 -0.206 -8.224 1.00 92.38 90 ALA A N 1
ATOM 663 C CA . ALA A 1 90 ? 9.332 -0.625 -8.511 1.00 92.38 90 ALA A CA 1
ATOM 664 C C . ALA A 1 90 ? 8.994 -2.028 -7.967 1.00 92.38 90 ALA A C 1
ATOM 666 O O . ALA A 1 90 ? 7.864 -2.288 -7.535 1.00 92.38 90 ALA A O 1
ATOM 667 N N . ASN A 1 91 ? 9.966 -2.950 -7.984 1.00 92.75 91 ASN A N 1
ATOM 668 C CA . ASN A 1 91 ? 9.843 -4.266 -7.356 1.00 92.75 91 ASN A CA 1
ATOM 669 C C . ASN A 1 91 ? 9.646 -4.141 -5.842 1.00 92.75 91 ASN A C 1
ATOM 671 O O . ASN A 1 91 ? 8.718 -4.742 -5.297 1.00 92.75 91 ASN A O 1
ATOM 675 N N . TYR A 1 92 ? 10.506 -3.356 -5.191 1.00 94.94 92 TYR A N 1
ATOM 676 C CA . TYR A 1 92 ? 10.482 -3.134 -3.752 1.00 94.94 92 TYR A CA 1
ATOM 677 C C . TYR A 1 92 ? 9.143 -2.539 -3.304 1.00 94.94 92 TYR A C 1
ATOM 679 O O . TYR A 1 92 ? 8.474 -3.114 -2.447 1.00 94.94 92 TYR A O 1
ATOM 687 N N . ASP A 1 93 ? 8.684 -1.472 -3.955 1.00 94.31 93 ASP A N 1
ATOM 688 C CA . ASP A 1 93 ? 7.408 -0.825 -3.641 1.00 94.31 93 ASP A CA 1
ATOM 689 C C . ASP A 1 93 ? 6.211 -1.762 -3.845 1.00 94.31 93 ASP A C 1
ATOM 691 O O . ASP A 1 93 ? 5.274 -1.795 -3.041 1.00 94.31 93 ASP A O 1
ATOM 695 N N . SER A 1 94 ? 6.256 -2.603 -4.881 1.00 91.44 94 SER A N 1
ATOM 696 C CA . SER A 1 94 ? 5.233 -3.630 -5.093 1.00 91.44 94 SER A CA 1
ATOM 697 C C . SER A 1 94 ? 5.203 -4.660 -3.961 1.00 91.44 94 SER A C 1
ATOM 699 O O . SER A 1 94 ? 4.126 -5.147 -3.611 1.00 91.44 94 SER A O 1
ATOM 701 N N . MET A 1 95 ? 6.355 -5.012 -3.386 1.00 93.31 95 MET A N 1
ATOM 702 C CA . MET A 1 95 ? 6.438 -5.924 -2.241 1.00 93.31 95 MET A CA 1
ATOM 703 C C . MET A 1 95 ? 5.930 -5.272 -0.955 1.00 93.31 95 MET A C 1
ATOM 705 O O . MET A 1 95 ? 5.125 -5.891 -0.264 1.00 93.31 95 MET A O 1
ATOM 709 N N . VAL A 1 96 ? 6.287 -4.008 -0.699 1.00 94.31 96 VAL A N 1
ATOM 710 C CA . VAL A 1 96 ? 5.752 -3.228 0.434 1.00 94.31 96 VAL A CA 1
ATOM 711 C C . VAL A 1 96 ? 4.222 -3.200 0.400 1.00 94.31 96 VAL A C 1
ATOM 713 O O . VAL A 1 96 ? 3.572 -3.464 1.409 1.00 94.31 96 VAL A O 1
ATOM 716 N N . ALA A 1 97 ? 3.624 -2.995 -0.778 1.00 91.00 97 ALA A N 1
ATOM 717 C CA . ALA A 1 97 ? 2.170 -3.042 -0.927 1.00 91.00 97 ALA A CA 1
ATOM 718 C C . ALA A 1 97 ? 1.561 -4.406 -0.536 1.00 91.00 97 ALA A C 1
ATOM 720 O O . ALA A 1 97 ? 0.434 -4.469 -0.041 1.00 91.00 97 ALA A O 1
ATOM 721 N N . GLY A 1 98 ? 2.289 -5.502 -0.781 1.00 89.38 98 GLY A N 1
ATOM 722 C CA . GLY A 1 98 ? 1.908 -6.861 -0.392 1.00 89.38 98 GLY A CA 1
ATOM 723 C C . GLY A 1 98 ? 1.970 -7.086 1.120 1.00 89.38 98 GLY A C 1
ATOM 724 O O . GLY A 1 98 ? 1.048 -7.682 1.685 1.00 89.38 98 GLY A O 1
ATOM 725 N N . ASP A 1 99 ? 3.015 -6.573 1.767 1.00 92.62 99 ASP A N 1
ATOM 726 C CA . ASP A 1 99 ? 3.189 -6.631 3.220 1.00 92.62 99 ASP A CA 1
ATOM 727 C C . ASP A 1 99 ? 2.108 -5.815 3.944 1.00 92.62 99 ASP A C 1
ATOM 729 O O . ASP A 1 99 ? 1.511 -6.299 4.907 1.00 92.62 99 ASP A O 1
ATOM 733 N N . ASP A 1 100 ? 1.755 -4.636 3.429 1.00 89.75 100 ASP A N 1
ATOM 734 C CA . ASP A 1 100 ? 0.698 -3.786 3.991 1.00 89.75 100 ASP A CA 1
ATOM 735 C C . ASP A 1 100 ? -0.672 -4.485 4.005 1.00 89.75 100 ASP A C 1
ATOM 737 O O . ASP A 1 100 ? -1.383 -4.490 5.017 1.00 89.75 100 ASP A O 1
ATOM 741 N N . VAL A 1 101 ? -1.056 -5.137 2.900 1.00 89.19 101 VAL A N 1
ATOM 742 C CA . VAL A 1 101 ? -2.322 -5.888 2.859 1.00 89.19 101 VAL A CA 1
ATOM 743 C C . VAL A 1 101 ? -2.264 -7.191 3.663 1.00 89.19 101 VAL A C 1
ATOM 745 O O . VAL A 1 101 ? -3.311 -7.683 4.085 1.00 89.19 101 VAL A O 1
ATOM 748 N N . GLN A 1 102 ? -1.078 -7.772 3.885 1.00 92.31 102 GLN A N 1
ATOM 749 C CA . GLN A 1 102 ? -0.903 -8.899 4.808 1.00 92.31 102 GLN A CA 1
ATOM 750 C C . GLN A 1 102 ? -1.089 -8.453 6.254 1.00 92.31 102 GLN A C 1
ATOM 752 O O . GLN A 1 102 ? -1.866 -9.085 6.966 1.00 92.31 102 GLN A O 1
ATOM 757 N N . SER A 1 103 ? -0.470 -7.339 6.638 1.00 90.94 103 SER A N 1
ATOM 758 C CA . SER A 1 103 ? -0.645 -6.725 7.950 1.00 90.94 103 SER A CA 1
ATOM 759 C C . SER A 1 103 ? -2.130 -6.481 8.235 1.00 90.94 103 SER A C 1
ATOM 761 O O . SER A 1 103 ? -2.647 -6.931 9.251 1.00 90.94 103 SER A O 1
ATOM 763 N N . CYS A 1 104 ? -2.879 -5.924 7.275 1.00 90.31 104 CYS A N 1
ATOM 764 C CA . CYS A 1 104 ? -4.329 -5.755 7.419 1.00 90.31 104 CYS A CA 1
ATOM 765 C C . CYS A 1 104 ? -5.086 -7.074 7.691 1.00 90.31 104 CYS A C 1
ATOM 767 O O . CYS A 1 104 ? -6.000 -7.092 8.514 1.00 90.31 104 CYS A O 1
ATOM 769 N N . GLU A 1 105 ? -4.734 -8.187 7.039 1.00 89.50 105 GLU A N 1
ATOM 770 C CA . GLU A 1 105 ? -5.363 -9.484 7.343 1.00 89.50 105 GLU A CA 1
ATOM 771 C C . GLU A 1 105 ? -5.010 -9.996 8.743 1.00 89.50 105 GLU A C 1
ATOM 773 O O . GLU A 1 105 ? -5.869 -10.573 9.414 1.00 89.50 105 GLU A O 1
ATOM 778 N N . ASP A 1 106 ? -3.776 -9.779 9.195 1.00 90.38 106 ASP A N 1
ATOM 779 C CA . ASP A 1 106 ? -3.318 -10.215 10.515 1.00 90.38 106 ASP A CA 1
ATOM 780 C C . ASP A 1 106 ? -4.046 -9.448 11.633 1.00 90.38 106 ASP A C 1
ATOM 782 O O . ASP A 1 106 ? -4.468 -10.043 12.629 1.00 90.38 106 ASP A O 1
ATOM 786 N N . GLU A 1 107 ? -4.280 -8.149 11.429 1.00 89.31 107 GLU A N 1
ATOM 787 C CA . GLU A 1 107 ? -5.076 -7.292 12.314 1.00 89.31 107 GLU A CA 1
ATOM 788 C C . GLU A 1 107 ? -6.541 -7.758 12.370 1.00 89.31 107 GLU A C 1
ATOM 790 O O . GLU A 1 107 ? -7.080 -7.979 13.458 1.00 89.31 107 GLU A O 1
ATOM 795 N N . LEU A 1 108 ? -7.175 -8.007 11.213 1.00 87.50 108 LEU A N 1
ATOM 796 C CA . LEU A 1 108 ? -8.539 -8.550 11.150 1.00 87.50 108 LEU A CA 1
ATOM 797 C C . LEU A 1 108 ? -8.652 -9.893 11.880 1.00 87.50 108 LEU A C 1
ATOM 799 O O . LEU A 1 108 ? -9.610 -10.124 12.624 1.00 87.50 108 LEU A O 1
ATOM 803 N N . ALA A 1 109 ? -7.670 -10.776 11.693 1.00 91.19 109 ALA A N 1
ATOM 804 C CA . ALA A 1 109 ? -7.628 -12.073 12.351 1.00 91.19 109 ALA A CA 1
ATOM 805 C C . ALA A 1 109 ? -7.478 -11.940 13.874 1.00 91.19 109 ALA A C 1
ATOM 807 O O . ALA A 1 109 ? -8.199 -12.610 14.622 1.00 91.19 109 ALA A O 1
ATOM 808 N N . ARG A 1 110 ? -6.585 -11.060 14.345 1.00 90.56 110 ARG A N 1
ATOM 809 C CA . ARG A 1 110 ? -6.366 -10.807 15.777 1.00 90.56 110 ARG A CA 1
ATOM 810 C C . ARG A 1 110 ? -7.611 -10.231 16.448 1.00 90.56 110 ARG A C 1
ATOM 812 O O . ARG A 1 110 ? -7.983 -10.680 17.535 1.00 90.56 110 ARG A O 1
ATOM 819 N N . ASP A 1 111 ? -8.285 -9.309 15.773 1.00 89.38 111 ASP A N 1
ATOM 820 C CA . ASP A 1 111 ? -9.495 -8.658 16.272 1.00 89.38 111 ASP A CA 1
ATOM 821 C C . ASP A 1 111 ? -10.747 -9.536 16.082 1.00 89.38 111 ASP A C 1
ATOM 823 O O . ASP A 1 111 ? -11.847 -9.176 16.508 1.00 89.38 111 ASP A O 1
ATOM 827 N N . LYS A 1 112 ? -10.590 -10.722 15.472 1.00 92.62 112 LYS A N 1
ATOM 828 C CA . LYS A 1 112 ? -11.671 -11.660 15.122 1.00 92.62 112 LYS A CA 1
ATOM 829 C C . LYS A 1 112 ? -12.752 -11.004 14.255 1.00 92.62 112 LYS A C 1
ATOM 831 O O . LYS A 1 112 ? -13.916 -11.411 14.282 1.00 92.62 112 LYS A O 1
ATOM 836 N N . ALA A 1 113 ? -12.366 -9.995 13.481 1.00 86.50 113 ALA A N 1
ATOM 837 C CA . ALA A 1 113 ? -13.235 -9.284 12.567 1.00 86.50 113 ALA A CA 1
ATOM 838 C C . ALA A 1 113 ? -13.316 -10.046 11.240 1.00 86.50 113 ALA A C 1
ATOM 840 O O . ALA A 1 113 ? -12.309 -10.330 10.598 1.00 86.50 113 ALA A O 1
ATOM 841 N N . GLN A 1 114 ? -14.534 -10.361 10.797 1.00 87.25 114 GLN A N 1
ATOM 842 C CA . GLN A 1 114 ? -14.763 -10.950 9.479 1.00 87.25 114 GLN A CA 1
ATOM 843 C C . GLN A 1 114 ? -15.437 -9.931 8.574 1.00 87.25 114 GLN A C 1
ATOM 845 O O . GLN A 1 114 ? -16.638 -9.682 8.676 1.00 87.25 114 GLN A O 1
ATOM 850 N N . ILE A 1 115 ? -14.656 -9.359 7.659 1.00 86.06 115 ILE A N 1
ATOM 851 C CA . ILE A 1 115 ? -15.158 -8.421 6.657 1.00 86.06 115 ILE A CA 1
ATOM 852 C C . ILE A 1 115 ? -14.792 -8.976 5.273 1.00 86.06 115 ILE A C 1
ATOM 854 O O . ILE A 1 115 ? -13.760 -8.601 4.718 1.00 86.06 115 ILE A O 1
ATOM 858 N N . PRO A 1 116 ? -15.621 -9.864 4.679 1.00 84.19 116 PRO A N 1
ATOM 859 C CA . PRO A 1 116 ? -15.262 -10.617 3.469 1.00 84.19 116 PRO A CA 1
ATOM 860 C C . PRO A 1 116 ? -14.809 -9.752 2.288 1.00 84.19 116 PRO A C 1
ATOM 862 O O . PRO A 1 116 ? -13.931 -10.142 1.516 1.00 84.19 116 PRO A O 1
ATOM 865 N N . GLY A 1 117 ? -15.385 -8.553 2.152 1.00 81.81 117 GLY A N 1
ATOM 866 C CA . GLY A 1 117 ? -14.988 -7.598 1.120 1.00 81.81 117 GLY A CA 1
ATOM 867 C C . GLY A 1 117 ? -13.562 -7.066 1.292 1.00 81.81 117 GLY A C 1
ATOM 868 O O . GLY A 1 117 ? -12.916 -6.763 0.293 1.00 81.81 117 GLY A O 1
ATOM 869 N N . ILE A 1 118 ? -13.058 -6.969 2.527 1.00 82.38 118 ILE A N 1
ATOM 870 C CA . ILE A 1 118 ? -11.673 -6.572 2.814 1.00 82.38 118 ILE A CA 1
ATOM 871 C C . ILE A 1 118 ? -10.732 -7.735 2.523 1.00 82.38 118 ILE A C 1
ATOM 873 O O . ILE A 1 118 ? -9.845 -7.569 1.693 1.00 82.38 118 ILE A O 1
ATOM 877 N N . THR A 1 119 ? -11.017 -8.922 3.064 1.00 84.38 119 THR A N 1
ATOM 878 C CA . THR A 1 119 ? -10.232 -10.140 2.805 1.00 84.38 119 THR A CA 1
ATOM 879 C C . THR A 1 119 ? -10.076 -10.443 1.323 1.00 84.38 119 THR A C 1
ATOM 881 O O . THR A 1 119 ? -8.982 -10.733 0.846 1.00 84.38 119 THR A O 1
ATOM 884 N N . THR A 1 120 ? -11.149 -10.293 0.546 1.00 84.31 120 THR A N 1
ATOM 885 C CA . THR A 1 120 ? -11.084 -10.477 -0.910 1.00 84.31 120 THR A CA 1
ATOM 886 C C . THR A 1 120 ? -10.117 -9.486 -1.567 1.00 84.31 120 THR A C 1
ATOM 888 O O . THR A 1 120 ? -9.313 -9.876 -2.411 1.00 84.31 120 THR A O 1
ATOM 891 N N . ARG A 1 121 ? -10.162 -8.205 -1.179 1.00 84.06 121 ARG A N 1
ATOM 892 C CA . ARG A 1 121 ? -9.271 -7.171 -1.729 1.00 84.06 121 ARG A CA 1
ATOM 893 C C . ARG A 1 121 ? -7.822 -7.383 -1.305 1.00 84.06 121 ARG A C 1
ATOM 895 O O . ARG A 1 121 ? -6.943 -7.256 -2.148 1.00 84.06 121 ARG A O 1
ATOM 902 N N . ASN A 1 122 ? -7.585 -7.756 -0.052 1.00 84.94 122 ASN A N 1
ATOM 903 C CA . ASN A 1 122 ? -6.245 -8.021 0.461 1.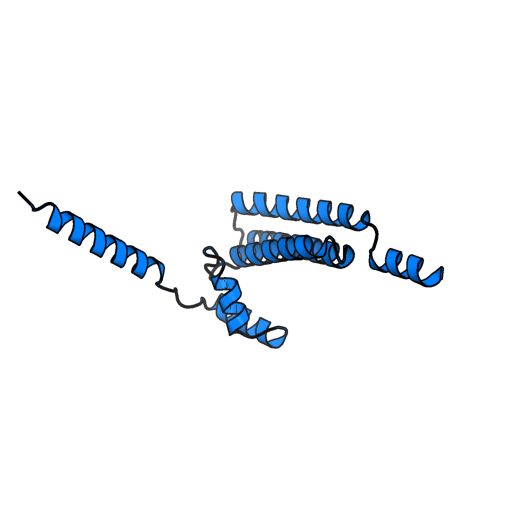00 84.94 122 ASN A CA 1
ATOM 904 C C . ASN A 1 122 ? -5.614 -9.234 -0.235 1.00 84.94 122 ASN A C 1
ATOM 906 O O . ASN A 1 122 ? -4.456 -9.176 -0.638 1.00 84.94 122 ASN A O 1
ATOM 910 N N . ASN A 1 123 ? -6.393 -10.288 -0.500 1.00 85.81 123 ASN A N 1
ATOM 911 C CA . ASN A 1 123 ? -5.937 -11.429 -1.299 1.00 85.81 123 ASN A CA 1
ATOM 912 C C . ASN A 1 123 ? -5.543 -11.026 -2.729 1.00 85.81 123 ASN A C 1
ATOM 914 O O . ASN A 1 123 ? -4.512 -11.478 -3.227 1.00 85.81 123 ASN A O 1
ATOM 918 N N . TYR A 1 124 ? -6.316 -10.149 -3.382 1.00 85.69 124 TYR A N 1
ATOM 919 C CA . TYR A 1 124 ? -5.921 -9.599 -4.683 1.00 85.69 124 TYR A CA 1
ATOM 920 C C . TYR A 1 124 ? -4.673 -8.716 -4.594 1.00 85.69 124 TYR A C 1
ATOM 922 O O . TYR A 1 124 ? -3.817 -8.814 -5.467 1.00 85.69 124 TYR A O 1
ATOM 930 N N . GLY A 1 125 ? -4.531 -7.905 -3.543 1.00 82.81 125 GLY A N 1
ATOM 931 C CA . GLY A 1 125 ? -3.331 -7.099 -3.301 1.00 82.81 125 GLY A CA 1
ATOM 932 C C . GLY A 1 125 ? -2.066 -7.955 -3.215 1.00 82.81 125 GLY A C 1
ATOM 933 O O . GLY A 1 125 ? -1.107 -7.696 -3.937 1.00 82.81 125 GLY A O 1
ATOM 934 N N . LYS A 1 126 ? -2.095 -9.045 -2.434 1.00 88.19 126 LYS A N 1
ATOM 935 C CA . LYS A 1 126 ? -0.983 -10.014 -2.345 1.00 88.19 126 LYS A CA 1
ATOM 936 C C . LYS A 1 126 ? -0.674 -10.650 -3.697 1.00 88.19 126 LYS A C 1
ATOM 938 O O . LYS A 1 126 ? 0.487 -10.767 -4.079 1.00 88.19 126 LYS A O 1
ATOM 943 N N . LEU A 1 127 ? -1.713 -11.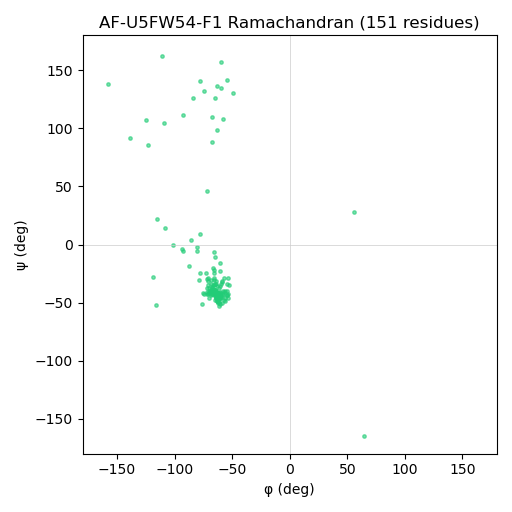042 -4.439 1.00 78.00 127 LEU A N 1
ATOM 944 C CA . LEU A 1 127 ? -1.553 -11.617 -5.773 1.00 78.00 127 LEU A CA 1
ATOM 945 C C . LEU A 1 127 ? -0.883 -10.627 -6.736 1.00 78.00 127 LEU A C 1
ATOM 947 O O . LEU A 1 127 ? 0.054 -11.002 -7.437 1.00 78.00 127 LEU A O 1
ATOM 951 N N . TYR A 1 128 ? -1.334 -9.372 -6.767 1.00 83.81 128 TYR A N 1
ATOM 952 C CA . TYR A 1 128 ? -0.743 -8.344 -7.621 1.00 83.81 128 TYR A CA 1
ATOM 953 C C . TYR A 1 128 ? 0.688 -8.004 -7.213 1.00 83.81 128 TYR A C 1
ATOM 955 O O . TYR A 1 128 ? 1.530 -7.889 -8.096 1.00 83.81 128 TYR A O 1
ATOM 963 N N . SER A 1 129 ? 0.983 -7.932 -5.913 1.00 90.38 129 SER A N 1
ATOM 964 C CA . SER A 1 129 ? 2.345 -7.770 -5.394 1.00 90.38 129 SER A CA 1
ATOM 965 C C . SER A 1 129 ? 3.276 -8.886 -5.890 1.00 90.38 129 SER A C 1
ATOM 967 O O . SER A 1 129 ? 4.331 -8.610 -6.460 1.00 90.38 129 SER A O 1
ATOM 969 N N . ALA A 1 130 ? 2.851 -10.150 -5.787 1.00 86.56 130 ALA A N 1
ATOM 970 C CA . ALA A 1 130 ? 3.633 -11.290 -6.263 1.00 86.56 130 ALA A CA 1
ATOM 971 C C . ALA A 1 130 ? 3.840 -11.276 -7.789 1.00 86.56 130 ALA A C 1
ATOM 973 O O . ALA A 1 130 ? 4.951 -11.512 -8.265 1.00 86.56 130 ALA A O 1
ATOM 974 N N . ILE A 1 131 ? 2.791 -10.971 -8.565 1.00 80.12 131 ILE A N 1
ATOM 975 C CA . ILE A 1 131 ? 2.885 -10.845 -10.029 1.00 80.12 131 ILE A CA 1
ATOM 976 C C . ILE A 1 131 ? 3.846 -9.717 -10.403 1.00 80.12 131 ILE A C 1
ATOM 978 O O . ILE A 1 131 ? 4.736 -9.932 -11.224 1.00 80.12 131 ILE A O 1
ATOM 982 N N . ALA A 1 132 ? 3.682 -8.538 -9.800 1.00 82.12 132 ALA A N 1
ATOM 983 C CA . ALA A 1 132 ? 4.543 -7.391 -10.036 1.00 82.12 132 ALA A CA 1
ATOM 984 C C . ALA A 1 132 ? 5.996 -7.742 -9.715 1.00 82.12 132 ALA A C 1
ATOM 986 O O . ALA A 1 132 ? 6.861 -7.492 -10.547 1.00 82.12 132 ALA A O 1
ATOM 987 N N . SER A 1 133 ? 6.245 -8.437 -8.599 1.00 85.44 133 SER A N 1
ATOM 988 C CA . SER A 1 133 ? 7.592 -8.848 -8.218 1.00 85.44 133 SER A CA 1
ATOM 989 C C . SER A 1 133 ? 8.258 -9.753 -9.262 1.00 85.44 133 SER A C 1
ATOM 991 O O . SER A 1 133 ? 9.402 -9.530 -9.666 1.00 85.44 133 SER A O 1
ATOM 993 N N . VAL A 1 134 ? 7.530 -10.750 -9.771 1.00 83.19 134 VAL A N 1
ATOM 994 C CA . VAL A 1 134 ? 8.026 -11.611 -10.856 1.00 83.19 134 VAL A CA 1
ATOM 995 C C . VAL A 1 134 ? 8.283 -10.798 -12.126 1.00 83.19 134 VAL A C 1
ATOM 997 O O . VAL A 1 134 ? 9.340 -10.936 -12.736 1.00 83.19 134 VAL A O 1
ATOM 1000 N N . VAL A 1 135 ? 7.346 -9.934 -12.524 1.00 83.50 135 VAL A N 1
ATOM 1001 C CA . VAL A 1 135 ? 7.450 -9.141 -13.758 1.00 83.50 135 VAL A CA 1
ATOM 1002 C C . VAL A 1 135 ? 8.638 -8.183 -13.715 1.00 83.50 135 VAL A C 1
ATOM 1004 O O . VAL A 1 135 ? 9.426 -8.161 -14.658 1.00 83.50 135 VAL A O 1
ATOM 1007 N N . THR A 1 136 ? 8.810 -7.423 -12.634 1.00 84.56 136 THR A N 1
ATOM 1008 C CA . THR A 1 136 ? 9.904 -6.449 -12.500 1.00 84.56 136 THR A CA 1
ATOM 1009 C C . THR A 1 136 ? 11.276 -7.119 -12.491 1.00 84.56 136 THR A C 1
ATOM 1011 O O . THR A 1 136 ? 12.228 -6.563 -13.027 1.00 84.56 136 THR A O 1
ATOM 1014 N N . ASN A 1 137 ? 11.383 -8.349 -11.973 1.00 82.38 137 ASN A N 1
ATOM 1015 C CA . ASN A 1 137 ? 12.617 -9.139 -12.035 1.00 82.38 137 ASN A CA 1
ATOM 1016 C C . ASN A 1 137 ? 13.001 -9.565 -13.463 1.00 82.38 137 ASN A C 1
ATOM 1018 O O . ASN A 1 137 ? 14.160 -9.890 -13.721 1.00 82.38 137 ASN A O 1
ATOM 1022 N N . HIS A 1 138 ? 12.050 -9.556 -14.398 1.00 85.88 138 HIS A N 1
ATOM 1023 C CA . HIS A 1 138 ? 12.302 -9.802 -15.817 1.00 85.88 138 HIS A CA 1
ATOM 1024 C C . HIS A 1 138 ? 12.558 -8.522 -16.622 1.00 85.88 138 HIS A C 1
ATOM 1026 O O . HIS A 1 138 ? 12.893 -8.613 -17.806 1.00 85.88 138 HIS A O 1
ATOM 1032 N N . LEU A 1 139 ? 12.414 -7.339 -16.016 1.00 82.88 139 LEU A N 1
ATOM 1033 C CA . LEU A 1 139 ? 12.706 -6.084 -16.693 1.00 82.88 139 LEU A CA 1
ATOM 1034 C C . LEU A 1 139 ? 14.219 -5.836 -16.745 1.00 82.88 139 LEU A C 1
ATOM 1036 O O . LEU A 1 139 ? 14.940 -6.113 -15.782 1.00 82.88 139 LEU A O 1
ATOM 1040 N N . PRO A 1 140 ? 14.730 -5.312 -17.873 1.00 77.31 140 PRO A N 1
ATOM 1041 C CA . PRO A 1 140 ? 16.129 -4.951 -17.967 1.00 77.31 140 PRO A CA 1
ATOM 1042 C C . PRO A 1 140 ? 16.423 -3.807 -17.000 1.00 77.31 140 PRO A C 1
ATOM 1044 O O . PRO A 1 140 ? 15.797 -2.750 -17.050 1.00 77.31 140 PRO A O 1
ATOM 1047 N N . GLN A 1 141 ? 17.422 -4.009 -16.149 1.00 72.19 141 GLN A N 1
ATOM 1048 C CA . GLN A 1 141 ? 17.878 -2.978 -15.231 1.00 72.19 141 GLN A CA 1
ATOM 1049 C C . GLN A 1 141 ? 18.519 -1.847 -16.035 1.00 72.19 141 GLN A C 1
ATOM 1051 O O . GLN A 1 141 ? 19.600 -2.012 -16.611 1.00 72.19 141 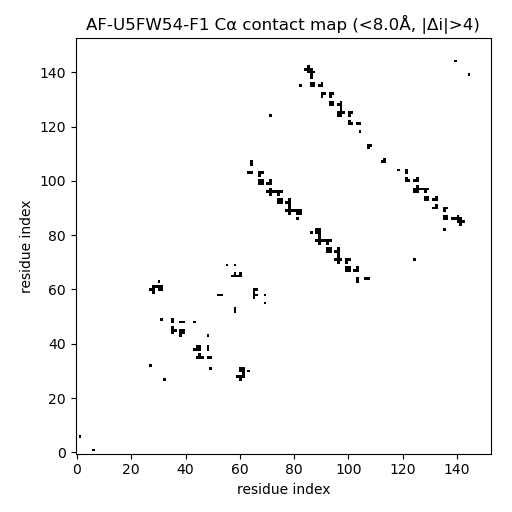GLN A O 1
ATOM 1056 N N . ILE A 1 142 ? 17.855 -0.694 -16.091 1.00 64.31 142 ILE A N 1
ATOM 1057 C CA . ILE A 1 142 ? 18.304 0.469 -16.873 1.00 64.31 142 ILE A CA 1
ATOM 1058 C C . ILE A 1 142 ? 19.696 0.932 -16.415 1.00 64.31 142 ILE A C 1
ATOM 1060 O O . ILE A 1 142 ? 20.528 1.335 -17.234 1.00 64.31 142 ILE A O 1
ATOM 1064 N N . TYR A 1 143 ? 20.007 0.755 -15.130 1.00 58.59 143 TYR A N 1
ATOM 1065 C CA . TYR A 1 143 ? 21.333 1.012 -14.567 1.00 58.59 143 TYR A CA 1
ATOM 1066 C C . TYR A 1 143 ? 22.429 0.074 -15.115 1.00 58.59 143 TYR A C 1
ATOM 1068 O O . TYR A 1 143 ? 23.573 0.485 -15.311 1.00 58.59 143 TYR A O 1
ATOM 1076 N N . ILE A 1 144 ? 22.095 -1.185 -15.426 1.00 57.72 144 ILE A N 1
ATOM 1077 C CA . ILE A 1 144 ? 23.041 -2.134 -16.039 1.00 57.72 144 ILE A CA 1
ATOM 1078 C C . ILE A 1 144 ? 23.244 -1.789 -17.517 1.00 57.72 144 ILE A C 1
ATOM 1080 O O . ILE A 1 144 ? 24.378 -1.770 -17.993 1.00 57.72 144 ILE A O 1
ATOM 1084 N N . LEU A 1 145 ? 22.171 -1.457 -18.240 1.00 56.09 145 LEU A N 1
ATOM 1085 C CA . LEU A 1 145 ? 22.262 -1.105 -19.659 1.00 56.09 145 LEU A CA 1
ATOM 1086 C C . LEU A 1 145 ? 23.074 0.175 -19.893 1.00 56.09 145 LEU A C 1
ATOM 1088 O O . LEU A 1 145 ? 23.911 0.206 -20.795 1.00 56.09 145 LEU A O 1
ATOM 1092 N N . THR A 1 146 ? 22.897 1.203 -19.061 1.00 56.19 146 THR A N 1
ATOM 1093 C CA . THR A 1 146 ? 23.709 2.429 -19.144 1.00 56.19 146 THR A CA 1
ATOM 1094 C C . THR A 1 146 ? 25.184 2.164 -18.830 1.00 56.19 146 THR A C 1
ATOM 1096 O O . THR A 1 146 ? 26.047 2.669 -19.549 1.00 56.19 146 THR A O 1
ATOM 1099 N N . SER A 1 147 ? 25.493 1.308 -17.849 1.00 53.16 147 SER A N 1
ATOM 1100 C CA . SER A 1 147 ? 26.874 0.901 -17.540 1.00 53.16 147 SER A CA 1
ATOM 1101 C C . SER A 1 147 ? 27.520 0.081 -18.670 1.00 53.16 147 SER A C 1
ATOM 1103 O O . SER A 1 147 ? 28.680 0.307 -19.023 1.00 53.16 147 SER A O 1
ATOM 1105 N N . CYS A 1 148 ? 26.772 -0.815 -19.323 1.00 51.44 148 CYS A N 1
ATOM 1106 C CA . CYS A 1 148 ? 27.249 -1.526 -20.513 1.00 51.44 148 CYS A CA 1
ATOM 1107 C C . CYS A 1 148 ? 27.488 -0.576 -21.700 1.00 51.44 148 CYS A C 1
ATOM 1109 O O . CYS A 1 148 ? 28.483 -0.720 -22.403 1.00 51.44 148 CYS A O 1
ATOM 1111 N N . MET A 1 149 ? 26.629 0.424 -21.915 1.00 54.12 149 MET A N 1
ATOM 1112 C CA . MET A 1 149 ? 26.807 1.400 -22.999 1.00 54.12 149 MET A CA 1
ATOM 1113 C C . MET A 1 149 ? 27.966 2.380 -22.755 1.00 54.12 149 MET A C 1
ATOM 1115 O O . MET A 1 149 ? 28.573 2.848 -23.719 1.00 54.12 149 MET A O 1
ATOM 1119 N N . TYR A 1 150 ? 28.296 2.689 -21.497 1.00 53.09 150 TYR A N 1
ATOM 1120 C CA . TYR A 1 150 ? 29.402 3.593 -21.154 1.00 53.09 150 TYR A CA 1
ATOM 1121 C C . TYR A 1 150 ? 30.787 2.932 -21.231 1.00 53.09 150 TYR A C 1
ATOM 1123 O O . TYR A 1 150 ? 31.755 3.608 -21.562 1.00 53.09 150 TYR A O 1
ATOM 1131 N N . ASN A 1 151 ? 30.890 1.624 -20.975 1.00 48.25 151 ASN A N 1
ATOM 1132 C CA . ASN A 1 151 ? 32.167 0.892 -20.965 1.00 48.25 151 ASN A CA 1
ATOM 1133 C C . ASN A 1 151 ? 32.627 0.379 -22.348 1.00 48.25 151 ASN A C 1
ATOM 1135 O O . ASN A 1 151 ? 33.643 -0.306 -22.444 1.00 48.25 151 ASN A O 1
ATOM 1139 N N . HIS A 1 152 ? 31.896 0.703 -23.419 1.00 49.12 152 HIS A N 1
ATOM 1140 C CA . HIS A 1 152 ? 32.227 0.332 -24.803 1.00 49.12 152 HIS A CA 1
ATOM 1141 C C . HIS A 1 152 ? 32.533 1.539 -25.714 1.00 49.12 152 HIS A C 1
ATOM 1143 O O . HIS A 1 152 ? 32.423 1.423 -26.936 1.00 49.12 152 HIS A O 1
ATOM 1149 N N . LYS A 1 153 ? 32.917 2.690 -25.145 1.00 45.19 153 LYS A N 1
ATOM 1150 C CA . LYS A 1 153 ? 33.490 3.819 -25.899 1.00 45.19 153 LYS A CA 1
ATOM 1151 C C . LYS A 1 153 ? 35.008 3.856 -25.807 1.00 45.19 153 LYS A C 1
ATOM 1153 O O . LYS A 1 153 ? 35.529 3.571 -24.710 1.00 45.19 153 LYS A O 1
#

InterPro domains:
  IPR006501 Pectinesterase inhibitor domain [TIGR01614] (9-79)
  IPR035513 Invertase/pectin methylesterase inhibitor domain superfamily [SSF101148] (30-139)

Nearest PDB structures (foldseek):
  1x8z-assembly1_A-2  TM=5.604E-01  e=1.328E-01  Arabidopsis thaliana
  1x8z-assembly3_A  TM=5.604E-01  e=1.328E-01  Arabidopsis thaliana
  2rld-assembly1_A  TM=3.944E-01  e=8.634E+00  Bacteroides thetaiotaomicron VPI-5482